Protein AF-A0A435SBE4-F1 (afdb_monomer_lite)

Structure (mmCIF, N/CA/C/O backbone):
data_AF-A0A435SBE4-F1
#
_entry.id   AF-A0A435SBE4-F1
#
loop_
_atom_site.group_PDB
_atom_site.id
_atom_site.type_symbol
_atom_site.label_atom_id
_atom_site.label_alt_id
_atom_site.label_comp_id
_atom_site.label_asym_id
_atom_site.label_entity_id
_atom_site.label_seq_id
_atom_site.pdbx_PDB_ins_code
_atom_site.Cartn_x
_atom_site.Cartn_y
_atom_site.Cartn_z
_atom_site.occupancy
_atom_site.B_iso_or_equiv
_atom_site.auth_seq_id
_atom_site.auth_comp_id
_atom_site.auth_asym_id
_atom_site.auth_atom_id
_atom_site.pdbx_PDB_model_num
ATOM 1 N N . MET A 1 1 ? 41.827 -5.731 -61.322 1.00 47.16 1 MET A N 1
ATOM 2 C CA . MET A 1 1 ? 41.276 -6.165 -60.020 1.00 47.16 1 MET A CA 1
ATOM 3 C C . MET A 1 1 ? 40.076 -5.298 -59.655 1.00 47.16 1 MET A C 1
ATOM 5 O O . MET A 1 1 ? 40.175 -4.078 -59.681 1.00 47.16 1 MET A O 1
ATOM 9 N N . CYS A 1 2 ? 38.930 -5.935 -59.411 1.00 50.53 2 CYS A N 1
ATOM 10 C CA . CYS A 1 2 ? 37.607 -5.326 -59.267 1.00 50.53 2 CYS A CA 1
ATOM 11 C C . CYS A 1 2 ? 37.414 -4.620 -57.915 1.00 50.53 2 CYS A C 1
ATOM 13 O O . CYS A 1 2 ? 36.863 -5.21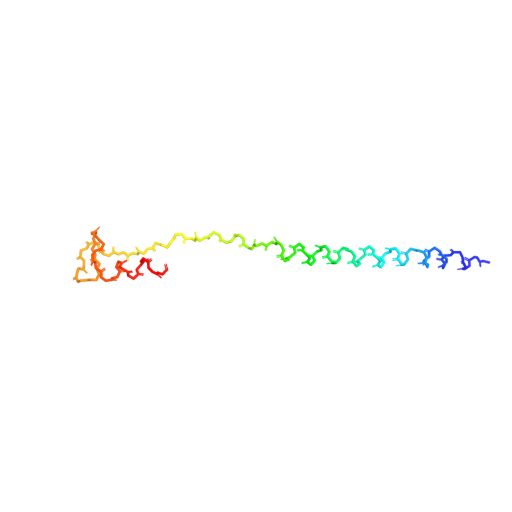0 -56.993 1.00 50.53 2 CYS A O 1
ATOM 15 N N . SER A 1 3 ? 37.830 -3.357 -57.799 1.00 57.16 3 SER A N 1
ATOM 16 C CA . SER A 1 3 ? 37.530 -2.548 -56.604 1.00 57.16 3 SER A CA 1
ATOM 17 C C . SER A 1 3 ? 36.161 -1.851 -56.680 1.00 57.16 3 SER A C 1
ATOM 19 O O . SER A 1 3 ? 35.548 -1.610 -55.653 1.00 57.16 3 SER A O 1
ATOM 21 N N . GLY A 1 4 ? 35.627 -1.591 -57.882 1.00 54.38 4 GLY A N 1
ATOM 22 C CA . GLY A 1 4 ? 34.409 -0.778 -58.062 1.00 54.38 4 GLY A CA 1
ATOM 23 C C . GLY A 1 4 ? 33.060 -1.500 -57.922 1.00 54.38 4 GLY A C 1
ATOM 24 O O . GLY A 1 4 ? 32.025 -0.842 -57.881 1.00 54.38 4 GLY A O 1
ATOM 25 N N . CYS A 1 5 ? 33.023 -2.838 -57.851 1.00 55.72 5 CYS A N 1
ATOM 26 C CA . CYS A 1 5 ? 31.750 -3.576 -57.749 1.00 55.72 5 CYS A CA 1
ATOM 27 C C . CYS A 1 5 ? 31.198 -3.656 -56.312 1.00 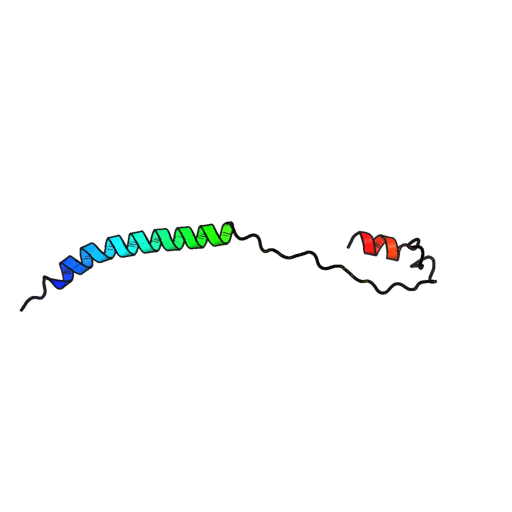55.72 5 CYS A C 1
ATOM 29 O O . CYS A 1 5 ? 29.983 -3.728 -56.137 1.00 55.72 5 CYS A O 1
ATOM 31 N N . LEU A 1 6 ? 32.047 -3.598 -55.275 1.00 53.91 6 LEU A N 1
ATOM 32 C CA . LEU A 1 6 ? 31.591 -3.613 -53.872 1.00 53.91 6 LEU A CA 1
ATOM 33 C C . LEU A 1 6 ? 31.035 -2.258 -53.391 1.00 53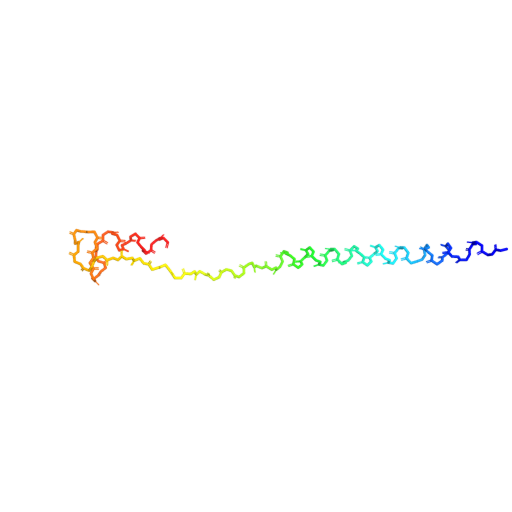.91 6 LEU A C 1
ATOM 35 O O . LEU A 1 6 ? 30.234 -2.225 -52.451 1.00 53.91 6 LEU A O 1
ATOM 39 N N . ASP A 1 7 ? 31.402 -1.157 -54.051 1.00 57.22 7 ASP A N 1
ATOM 40 C CA . ASP A 1 7 ? 30.967 0.197 -53.682 1.00 57.22 7 ASP A CA 1
ATOM 41 C C . ASP A 1 7 ? 29.526 0.500 -54.129 1.00 57.22 7 ASP A C 1
ATOM 43 O O . ASP A 1 7 ? 28.763 1.132 -53.392 1.00 57.22 7 ASP A O 1
ATOM 47 N N . GLY A 1 8 ? 29.106 -0.027 -55.286 1.00 54.75 8 GLY A N 1
ATOM 48 C CA . GLY A 1 8 ? 27.738 0.120 -55.802 1.00 54.75 8 GLY A CA 1
ATOM 49 C C . GLY A 1 8 ? 26.687 -0.619 -54.965 1.00 54.75 8 GLY A C 1
ATOM 50 O O . GLY A 1 8 ? 25.637 -0.060 -54.651 1.00 54.75 8 GLY A O 1
ATOM 51 N N . LEU A 1 9 ? 26.999 -1.841 -54.515 1.00 57.03 9 LEU A N 1
ATOM 52 C CA . LEU A 1 9 ? 26.163 -2.599 -53.571 1.00 57.03 9 LEU A CA 1
ATOM 53 C C . LEU A 1 9 ? 26.089 -1.911 -52.196 1.00 57.03 9 LEU A C 1
ATOM 55 O O . LEU A 1 9 ? 25.045 -1.915 -51.551 1.00 57.03 9 LEU A O 1
ATOM 59 N N . ASN A 1 10 ? 27.165 -1.256 -51.747 1.00 54.97 10 ASN A N 1
ATOM 60 C CA . ASN A 1 10 ? 27.147 -0.488 -50.501 1.00 54.97 10 ASN A CA 1
ATOM 61 C C . ASN A 1 10 ? 26.244 0.753 -50.594 1.00 54.97 10 ASN A C 1
ATOM 63 O O . ASN A 1 10 ? 25.527 1.054 -49.641 1.00 54.97 10 ASN A O 1
ATOM 67 N N . LEU A 1 11 ? 26.251 1.471 -51.720 1.00 56.00 11 LEU A N 1
ATOM 68 C CA . LEU A 1 11 ? 25.443 2.680 -51.930 1.00 56.00 11 LEU A CA 1
ATOM 69 C C . LEU A 1 11 ? 23.940 2.408 -52.044 1.00 56.00 11 LEU A C 1
ATOM 71 O O . LEU A 1 11 ? 23.163 3.286 -51.684 1.00 56.00 11 LEU A O 1
ATOM 75 N N . THR A 1 12 ? 23.522 1.219 -52.484 1.00 56.47 12 THR A N 1
ATOM 76 C CA . THR A 1 12 ? 22.103 0.816 -52.533 1.00 56.47 12 THR A CA 1
ATOM 77 C C . THR A 1 12 ? 21.627 0.195 -51.217 1.00 56.47 12 THR A C 1
ATOM 79 O O . THR A 1 12 ? 20.502 0.443 -50.781 1.00 56.47 12 THR A O 1
ATOM 82 N N . VAL A 1 13 ? 22.504 -0.521 -50.504 1.00 56.56 13 VAL A N 1
ATOM 83 C CA . VAL A 1 13 ? 22.202 -1.120 -49.191 1.00 56.56 13 VAL A CA 1
ATOM 84 C C . VAL A 1 13 ? 22.197 -0.077 -48.060 1.00 56.56 13 VAL A C 1
ATOM 86 O O . VAL A 1 13 ? 21.413 -0.197 -47.119 1.00 56.56 13 VAL A O 1
ATOM 89 N N . ARG A 1 14 ? 23.023 0.977 -48.135 1.00 57.34 14 ARG A N 1
ATOM 90 C CA . ARG A 1 14 ? 23.095 2.073 -47.140 1.00 57.34 14 ARG A CA 1
ATOM 91 C C . ARG A 1 14 ? 21.799 2.887 -46.966 1.00 57.34 14 ARG A C 1
ATOM 93 O O . ARG A 1 14 ? 21.429 3.105 -45.813 1.00 57.34 14 ARG A O 1
ATOM 100 N N . PRO A 1 15 ? 21.102 3.364 -48.016 1.00 59.81 15 PRO A N 1
ATOM 101 C CA . PRO A 1 15 ? 19.856 4.112 -47.865 1.00 59.81 15 PRO A CA 1
ATOM 102 C C . PRO A 1 15 ? 18.727 3.212 -47.362 1.00 59.81 15 PRO A C 1
ATOM 104 O O . PRO A 1 15 ? 17.994 3.630 -46.470 1.00 59.81 15 PRO A O 1
ATOM 107 N N . ALA A 1 16 ? 18.655 1.960 -47.830 1.00 63.09 16 ALA A N 1
ATOM 108 C CA . ALA A 1 16 ? 17.702 0.967 -47.335 1.00 63.09 16 ALA A CA 1
ATOM 109 C C . ALA A 1 16 ? 17.932 0.644 -45.847 1.00 63.09 16 ALA A C 1
ATOM 111 O O . ALA A 1 16 ? 16.987 0.667 -45.060 1.00 63.09 16 ALA A O 1
ATOM 112 N N . ARG A 1 17 ? 19.194 0.459 -45.421 1.00 68.69 17 ARG A N 1
ATOM 113 C CA . ARG A 1 17 ? 19.562 0.306 -44.000 1.00 68.69 17 ARG A CA 1
ATOM 114 C C . ARG A 1 17 ? 19.208 1.535 -43.170 1.00 68.69 17 ARG A C 1
ATOM 116 O O . ARG A 1 17 ? 18.661 1.382 -42.086 1.00 68.69 17 ARG A O 1
ATOM 123 N N . LYS A 1 18 ? 19.487 2.747 -43.662 1.00 68.88 18 LYS A N 1
ATOM 124 C CA . LYS A 1 18 ? 19.178 3.997 -42.944 1.00 68.88 18 LYS A CA 1
ATOM 125 C C . LYS A 1 18 ? 17.673 4.249 -42.832 1.00 68.88 18 LYS A C 1
ATOM 127 O O . LYS A 1 18 ? 17.225 4.713 -41.788 1.00 68.88 18 LYS A O 1
ATOM 132 N N . ALA A 1 19 ? 16.897 3.940 -43.870 1.00 74.56 19 ALA A N 1
ATOM 133 C CA . ALA A 1 19 ? 15.440 4.041 -43.846 1.00 74.56 19 ALA A CA 1
ATOM 134 C C . ALA A 1 19 ? 14.836 3.025 -42.869 1.00 74.56 19 ALA A C 1
ATOM 136 O O . ALA A 1 19 ? 14.060 3.405 -41.995 1.00 74.56 19 ALA A O 1
ATOM 137 N N . PHE A 1 20 ? 15.276 1.766 -42.940 1.00 77.44 20 PHE A N 1
ATOM 138 C CA . PHE A 1 20 ? 14.838 0.714 -42.026 1.00 77.44 20 PHE A CA 1
ATOM 139 C C . PHE A 1 20 ? 15.192 1.034 -40.569 1.00 77.44 20 PHE A C 1
ATOM 141 O O . PHE A 1 20 ? 14.358 0.902 -39.681 1.00 77.44 20 PHE A O 1
ATOM 148 N N . GLN A 1 21 ? 16.399 1.547 -40.321 1.00 82.00 21 GLN A N 1
ATOM 149 C CA . GLN A 1 21 ? 16.841 1.946 -38.987 1.00 82.00 21 GLN A CA 1
ATOM 150 C C . GLN A 1 21 ? 16.024 3.122 -38.429 1.00 82.00 21 GLN A C 1
ATOM 152 O O . GLN A 1 21 ? 15.682 3.114 -37.252 1.00 82.00 21 GLN A O 1
ATOM 157 N N . ARG A 1 22 ? 15.655 4.110 -39.256 1.00 82.44 22 ARG A N 1
ATOM 158 C CA . ARG A 1 22 ? 14.782 5.224 -38.837 1.00 82.44 22 A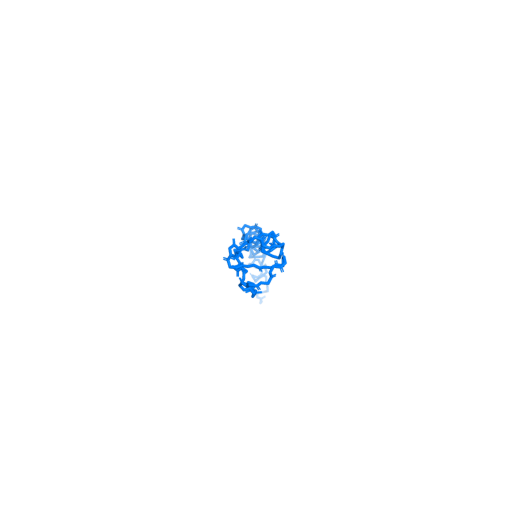RG A CA 1
ATOM 159 C C . ARG A 1 22 ? 13.369 4.756 -38.501 1.00 82.44 22 ARG A C 1
ATOM 161 O O . ARG A 1 22 ? 12.825 5.189 -37.492 1.00 82.44 22 ARG A O 1
ATOM 168 N N . VAL A 1 23 ? 12.806 3.858 -39.309 1.00 85.62 23 VAL A N 1
ATOM 169 C CA . VAL A 1 23 ? 11.489 3.257 -39.044 1.00 85.62 23 VAL A CA 1
ATOM 170 C C . VAL A 1 23 ? 11.530 2.422 -37.767 1.00 85.62 23 VAL A C 1
ATOM 172 O O . VAL A 1 23 ? 10.658 2.575 -36.920 1.00 85.62 23 VAL A O 1
ATOM 175 N N . ALA A 1 24 ? 12.566 1.602 -37.578 1.00 86.19 24 ALA A N 1
ATOM 176 C CA . ALA A 1 24 ? 12.731 0.787 -36.377 1.00 86.19 24 ALA A CA 1
ATOM 177 C C . ALA A 1 24 ? 12.890 1.641 -35.106 1.00 86.19 24 ALA A C 1
ATOM 179 O O . ALA A 1 24 ? 12.257 1.348 -34.096 1.00 86.19 24 ALA A O 1
ATOM 180 N N . ILE A 1 25 ? 13.672 2.727 -35.159 1.00 88.44 25 ILE A N 1
ATOM 181 C CA . ILE A 1 25 ? 13.812 3.674 -34.038 1.00 88.44 25 ILE A CA 1
ATOM 182 C C . ILE A 1 25 ? 12.487 4.394 -33.766 1.00 88.44 25 ILE A C 1
ATOM 184 O O . ILE A 1 25 ? 12.089 4.513 -32.610 1.00 88.44 25 ILE A O 1
ATOM 188 N N . GLY A 1 26 ? 11.781 4.836 -34.811 1.00 86.94 26 GLY A N 1
ATOM 189 C CA . GLY A 1 26 ? 10.464 5.461 -34.677 1.00 86.94 26 GLY A CA 1
ATOM 190 C C . GLY A 1 26 ? 9.436 4.522 -34.043 1.00 86.94 26 GLY A C 1
ATOM 191 O O . GLY A 1 26 ? 8.729 4.920 -33.124 1.00 86.94 26 GLY A O 1
ATOM 192 N N . MET A 1 27 ? 9.410 3.257 -34.468 1.00 86.81 27 MET A N 1
ATOM 193 C CA . MET A 1 27 ? 8.543 2.219 -33.904 1.00 86.81 27 MET A CA 1
ATOM 194 C C . MET A 1 27 ? 8.897 1.881 -32.453 1.00 86.81 27 MET A C 1
ATOM 196 O O . MET A 1 27 ? 7.996 1.732 -31.635 1.00 86.81 27 MET A O 1
ATOM 200 N N . ALA A 1 28 ? 10.184 1.796 -32.108 1.00 86.44 28 ALA A N 1
ATOM 201 C CA . ALA A 1 28 ? 10.620 1.556 -30.733 1.00 86.44 28 ALA A CA 1
ATOM 202 C C . ALA A 1 28 ? 10.283 2.740 -29.807 1.00 86.44 28 ALA A C 1
ATOM 204 O O . ALA A 1 28 ? 9.811 2.533 -28.691 1.00 86.44 28 ALA A O 1
ATOM 205 N N . GLY A 1 29 ? 10.465 3.976 -30.283 1.00 86.69 29 GLY A N 1
ATOM 206 C CA . GLY A 1 29 ? 10.055 5.182 -29.561 1.00 86.69 29 GLY A CA 1
ATOM 207 C C . GLY A 1 29 ? 8.537 5.267 -29.379 1.00 86.69 29 GLY A C 1
ATOM 208 O O . GLY A 1 29 ? 8.069 5.569 -28.286 1.00 86.69 29 GLY A O 1
ATOM 209 N N . LEU A 1 30 ? 7.763 4.930 -30.415 1.00 85.31 30 LEU A N 1
ATOM 210 C CA . LEU A 1 30 ? 6.301 4.882 -30.345 1.00 85.31 30 LEU A CA 1
ATOM 211 C C . LEU A 1 30 ? 5.811 3.788 -29.387 1.00 85.31 30 LEU A C 1
ATOM 213 O O . LEU A 1 30 ? 4.902 4.034 -28.600 1.00 85.31 30 LEU A O 1
ATOM 217 N N . ALA A 1 31 ? 6.436 2.608 -29.403 1.00 83.31 31 ALA A N 1
ATOM 218 C CA . ALA A 1 31 ? 6.137 1.544 -28.451 1.00 83.31 31 ALA A CA 1
ATOM 219 C C . ALA A 1 31 ? 6.396 2.006 -27.008 1.00 83.31 31 ALA A C 1
ATOM 221 O O . ALA A 1 31 ? 5.541 1.814 -26.154 1.00 83.31 31 ALA A O 1
ATOM 222 N N . LEU A 1 32 ? 7.509 2.695 -26.738 1.00 81.56 32 LEU A N 1
ATOM 223 C CA . LEU A 1 32 ? 7.813 3.201 -25.395 1.00 81.56 32 LEU A CA 1
ATOM 224 C C . LEU A 1 32 ? 6.774 4.217 -24.882 1.00 81.56 32 LEU A C 1
ATOM 226 O O . LEU A 1 32 ? 6.490 4.238 -23.690 1.00 81.56 32 LEU A O 1
ATOM 230 N N . LEU A 1 33 ? 6.180 5.025 -25.768 1.00 79.31 33 LEU A N 1
ATOM 231 C CA . LEU A 1 33 ? 5.112 5.971 -25.410 1.00 79.31 33 LEU A CA 1
ATOM 232 C C . LEU A 1 33 ? 3.747 5.293 -25.200 1.00 79.31 33 LEU A C 1
ATOM 234 O O . LEU A 1 33 ? 2.906 5.826 -24.482 1.00 79.31 33 LEU A O 1
ATOM 238 N N . LEU A 1 34 ? 3.518 4.140 -25.834 1.00 76.00 34 LEU A N 1
ATOM 239 C CA . LEU A 1 34 ? 2.255 3.395 -25.781 1.00 76.00 34 LEU A CA 1
ATOM 240 C C . LEU A 1 34 ? 2.230 2.294 -24.714 1.00 76.00 34 LEU A C 1
ATOM 242 O O . LEU A 1 34 ? 1.192 1.662 -24.540 1.00 76.00 34 LEU A O 1
ATOM 246 N N . PHE A 1 35 ? 3.337 2.049 -24.012 1.00 75.56 35 PHE A N 1
ATOM 247 C CA . PHE A 1 35 ? 3.385 1.155 -22.857 1.00 75.56 35 PHE A CA 1
ATOM 248 C C . PHE A 1 35 ? 3.090 1.960 -21.581 1.00 75.56 35 PHE A C 1
ATOM 250 O O . PHE A 1 35 ? 4.018 2.514 -20.985 1.00 75.56 35 PHE A O 1
ATOM 257 N N . PRO A 1 36 ? 1.831 2.043 -21.107 1.00 67.31 36 PRO A N 1
ATOM 258 C CA . PRO A 1 36 ? 1.610 2.457 -19.734 1.00 67.31 36 PRO A CA 1
ATOM 259 C C . PRO A 1 36 ? 2.294 1.431 -18.825 1.00 67.31 36 PRO A C 1
ATOM 261 O O . PRO A 1 36 ? 2.138 0.219 -18.995 1.00 67.31 36 PRO A O 1
ATOM 264 N N . ALA A 1 37 ? 3.070 1.908 -17.854 1.00 69.50 37 ALA A N 1
ATOM 265 C CA . ALA A 1 37 ? 3.549 1.059 -16.778 1.00 69.50 37 ALA A CA 1
ATOM 266 C C . ALA A 1 37 ? 2.322 0.558 -16.003 1.00 69.50 37 ALA A C 1
ATOM 268 O O . ALA A 1 37 ? 1.701 1.315 -15.259 1.00 69.50 37 ALA A O 1
ATOM 269 N N . VAL A 1 38 ? 1.941 -0.706 -16.201 1.00 66.81 38 VAL A N 1
ATOM 270 C CA . VAL A 1 38 ? 0.900 -1.371 -15.405 1.00 66.81 38 VAL A CA 1
ATOM 271 C C . VAL A 1 38 ? 1.477 -1.626 -14.013 1.00 66.81 38 VAL A C 1
ATOM 273 O O . VAL A 1 38 ? 1.948 -2.712 -13.684 1.00 66.81 38 VAL A O 1
ATOM 276 N N . ALA A 1 39 ? 1.502 -0.579 -13.195 1.00 73.50 39 ALA A N 1
ATOM 277 C CA . ALA A 1 39 ? 1.693 -0.693 -11.764 1.00 73.50 39 ALA A CA 1
ATOM 278 C C . ALA A 1 39 ? 0.305 -0.850 -11.141 1.00 73.50 39 ALA A C 1
ATOM 280 O O . ALA A 1 39 ? -0.465 0.104 -11.062 1.00 73.50 39 ALA A O 1
ATOM 281 N N . ASN A 1 40 ? -0.036 -2.072 -10.732 1.00 79.19 40 ASN A N 1
ATOM 282 C CA . ASN A 1 40 ? -1.228 -2.287 -9.919 1.00 79.19 40 ASN A CA 1
ATOM 283 C C . ASN A 1 40 ? -1.030 -1.589 -8.568 1.00 79.19 40 ASN A C 1
ATOM 285 O O . ASN A 1 40 ? 0.026 -1.747 -7.944 1.00 79.19 40 ASN A O 1
ATOM 289 N N . ALA A 1 41 ? -2.039 -0.841 -8.118 1.00 79.69 41 ALA A N 1
ATOM 290 C CA . ALA A 1 41 ? -2.059 -0.314 -6.762 1.00 79.69 41 ALA A CA 1
ATOM 291 C C . ALA A 1 41 ? -1.988 -1.496 -5.786 1.00 79.69 41 ALA A C 1
ATOM 293 O O . ALA A 1 41 ? -2.773 -2.442 -5.877 1.00 79.69 41 ALA A O 1
ATOM 294 N N . ARG A 1 42 ? -0.991 -1.484 -4.902 1.00 84.12 42 ARG A N 1
ATOM 295 C CA . ARG A 1 42 ? -0.863 -2.500 -3.856 1.00 84.12 42 ARG A CA 1
ATOM 296 C C . ARG A 1 42 ? -1.812 -2.132 -2.726 1.00 84.12 42 ARG A C 1
ATOM 298 O O . ARG A 1 42 ? -1.907 -0.965 -2.369 1.00 84.12 42 ARG A O 1
ATOM 305 N N . GLU A 1 43 ? -2.482 -3.131 -2.167 1.00 89.19 43 GLU A N 1
ATOM 306 C CA . GLU A 1 43 ? -3.293 -2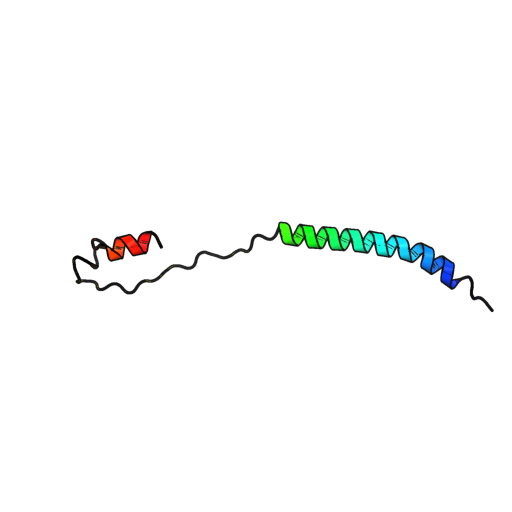.952 -0.966 1.00 89.19 43 GLU A CA 1
ATOM 307 C C . GLU A 1 43 ? -2.391 -2.521 0.202 1.00 89.19 43 GLU A C 1
ATOM 309 O O . GLU A 1 43 ? -1.415 -3.206 0.529 1.00 89.19 43 GLU A O 1
ATOM 314 N N . LEU A 1 44 ? -2.703 -1.378 0.815 1.00 89.81 44 LEU A N 1
ATOM 315 C CA . LEU A 1 44 ? -2.017 -0.889 2.004 1.00 89.81 44 LEU A CA 1
ATOM 316 C C . LEU A 1 44 ? -2.613 -1.570 3.240 1.00 89.81 44 LEU A C 1
ATOM 318 O O . LEU A 1 44 ? -3.792 -1.417 3.541 1.00 89.81 44 LEU A O 1
ATOM 322 N N . ARG A 1 45 ? -1.787 -2.325 3.971 1.00 91.88 45 ARG A N 1
ATOM 323 C CA . ARG A 1 45 ? -2.173 -2.951 5.242 1.00 91.88 45 ARG A CA 1
ATOM 324 C C . ARG A 1 45 ? -1.529 -2.195 6.388 1.00 91.88 45 ARG A C 1
ATOM 326 O O . ARG A 1 45 ? -0.305 -2.116 6.461 1.00 91.88 45 ARG A O 1
ATOM 333 N N . VAL A 1 46 ? -2.359 -1.673 7.281 1.00 91.62 46 VAL A N 1
ATOM 334 C CA . VAL A 1 46 ? -1.927 -0.900 8.446 1.00 91.62 46 VAL A CA 1
ATOM 335 C C . VAL A 1 46 ? -2.201 -1.715 9.704 1.00 91.62 46 VAL A C 1
ATOM 337 O O . VAL A 1 46 ? -3.282 -2.279 9.865 1.00 91.62 46 VAL A O 1
ATOM 340 N N . CYS A 1 47 ? -1.221 -1.790 10.602 1.00 94.06 47 CYS A N 1
ATOM 341 C CA . CYS A 1 47 ? -1.444 -2.323 11.941 1.00 94.06 47 CYS A CA 1
ATOM 342 C C . CYS A 1 47 ? -2.260 -1.298 12.736 1.00 94.06 47 CYS A C 1
ATOM 344 O O . CYS A 1 47 ? -1.763 -0.206 12.997 1.00 94.06 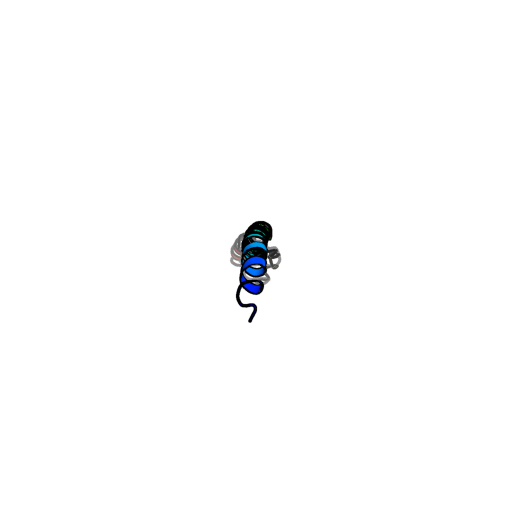47 CYS A O 1
ATOM 346 N N . ALA A 1 48 ? -3.487 -1.647 13.117 1.00 96.12 48 ALA A N 1
ATOM 347 C CA . ALA A 1 48 ? -4.349 -0.816 13.952 1.00 96.12 48 ALA A CA 1
ATOM 348 C C . ALA A 1 48 ? -4.681 -1.557 15.250 1.00 96.12 48 ALA A C 1
ATOM 350 O O . ALA A 1 48 ? -4.990 -2.752 15.224 1.00 96.12 48 ALA A O 1
ATOM 351 N N . ASP A 1 49 ? -4.617 -0.854 16.379 1.00 97.38 49 ASP A N 1
ATOM 352 C CA . ASP A 1 49 ? -5.040 -1.407 17.662 1.00 97.38 49 ASP A CA 1
ATOM 353 C C . ASP A 1 49 ? -6.583 -1.477 17.698 1.00 97.38 49 ASP A C 1
ATOM 355 O O . ASP A 1 49 ? -7.259 -0.477 17.429 1.00 97.38 49 ASP A O 1
ATOM 359 N N . PRO A 1 50 ? -7.187 -2.643 17.997 1.00 97.44 50 PRO A N 1
ATOM 360 C CA . PRO A 1 50 ? -8.639 -2.791 17.995 1.00 97.44 50 PRO A CA 1
ATOM 361 C C . PRO A 1 50 ? -9.353 -2.024 19.120 1.00 97.44 50 PRO A C 1
ATOM 363 O O . PRO A 1 50 ? -10.576 -1.871 19.034 1.00 97.44 50 PRO A O 1
ATOM 366 N N . ASN A 1 51 ? -8.656 -1.554 20.160 1.00 97.75 51 ASN A N 1
ATOM 367 C CA . ASN A 1 51 ? -9.272 -0.891 21.311 1.00 97.75 51 ASN A CA 1
ATOM 368 C C . ASN A 1 51 ? -8.416 0.262 21.868 1.00 97.75 51 ASN A C 1
ATOM 370 O O . ASN A 1 51 ? -8.102 0.295 23.059 1.00 97.75 51 ASN A O 1
ATOM 374 N N . ASN A 1 52 ? -8.076 1.231 21.016 1.00 97.69 52 ASN A N 1
ATOM 375 C CA . ASN A 1 52 ? -7.249 2.379 21.389 1.00 97.69 52 ASN A CA 1
ATOM 376 C C . ASN A 1 52 ? -7.890 3.715 20.982 1.00 97.69 52 ASN A C 1
ATOM 378 O O . ASN A 1 52 ? -7.311 4.533 20.265 1.00 97.69 52 ASN A O 1
ATOM 382 N N . MET A 1 53 ? -9.129 3.950 21.416 1.00 97.62 53 MET A N 1
ATOM 383 C CA . MET A 1 53 ? -9.796 5.231 21.168 1.00 97.62 53 MET A CA 1
ATOM 384 C C . MET A 1 53 ? -9.054 6.387 21.864 1.00 97.62 53 MET A C 1
ATOM 386 O O . MET A 1 53 ? -8.582 6.212 22.988 1.00 97.62 53 MET A O 1
ATOM 390 N N . PRO A 1 54 ? -8.978 7.586 21.252 1.00 97.44 54 PRO A N 1
ATOM 391 C CA . PRO A 1 54 ? -9.635 8.022 20.009 1.00 97.44 54 PRO A CA 1
ATOM 392 C C . PRO A 1 54 ? -8.843 7.737 18.715 1.00 97.44 54 PRO A C 1
ATOM 394 O O . PRO A 1 54 ? -9.237 8.205 17.646 1.00 97.44 54 PRO A O 1
ATOM 397 N N . PHE A 1 55 ? -7.728 7.013 18.802 1.00 98.12 55 PHE A N 1
ATOM 398 C CA . PHE A 1 55 ? -6.791 6.794 17.700 1.00 98.12 55 PHE A CA 1
ATOM 399 C C . PHE A 1 55 ? -7.319 5.761 16.708 1.00 98.12 55 PHE A C 1
ATOM 401 O O . PHE A 1 55 ? -7.525 6.082 15.537 1.00 98.12 55 PHE A O 1
ATOM 408 N N . SER A 1 56 ? -7.623 4.557 17.189 1.00 98.06 56 SER A N 1
ATOM 409 C CA . SER A 1 56 ? -8.149 3.458 16.381 1.00 98.06 56 SER A CA 1
ATOM 410 C C . SER A 1 56 ? -9.059 2.535 17.190 1.00 98.06 56 SER A C 1
ATOM 412 O O . SER A 1 56 ? -8.971 2.442 18.416 1.00 98.06 56 SER A O 1
ATOM 414 N N . ASN A 1 57 ? -9.989 1.871 16.506 1.00 97.69 57 ASN A N 1
ATOM 415 C CA . ASN A 1 57 ? -10.725 0.745 17.069 1.00 97.69 57 ASN A CA 1
ATOM 416 C C . ASN A 1 57 ? -11.138 -0.254 15.978 1.00 97.69 57 ASN A C 1
ATOM 418 O O . ASN A 1 57 ? -11.077 0.043 14.783 1.00 97.69 57 ASN A O 1
ATOM 422 N N . ALA A 1 58 ? -11.613 -1.432 16.390 1.00 97.44 58 ALA A N 1
ATOM 423 C CA . ALA A 1 58 ? -12.099 -2.472 15.478 1.00 97.44 58 ALA A CA 1
ATOM 424 C C . ALA A 1 58 ? -13.322 -2.038 14.640 1.00 97.44 58 ALA A C 1
ATOM 426 O O . ALA A 1 58 ? -13.611 -2.651 13.617 1.00 97.44 58 ALA A O 1
ATOM 427 N N . ALA A 1 59 ? -14.031 -0.983 15.060 1.00 97.12 59 ALA A N 1
ATOM 428 C CA . ALA A 1 59 ? -15.161 -0.402 14.338 1.00 97.12 59 ALA A CA 1
ATOM 429 C C . ALA A 1 59 ? -14.755 0.696 13.330 1.00 97.12 59 ALA A C 1
ATOM 431 O O . ALA A 1 59 ? -15.632 1.266 12.683 1.00 97.12 59 ALA A O 1
ATOM 432 N N . GLY A 1 60 ? -13.462 1.022 13.199 1.00 96.50 60 GLY A N 1
ATOM 433 C CA . GLY A 1 60 ? -12.965 2.018 12.243 1.00 96.50 60 GLY A CA 1
ATOM 434 C C . GLY A 1 60 ? -13.269 3.479 12.602 1.00 96.50 60 GLY A C 1
ATOM 435 O O . GLY A 1 60 ? -13.258 4.345 11.733 1.00 96.50 60 GLY A O 1
ATOM 436 N N . GLN A 1 61 ? -13.589 3.782 13.860 1.00 97.81 61 GLN A N 1
ATOM 437 C CA . GLN A 1 61 ? -14.106 5.097 14.266 1.00 97.81 61 GLN A CA 1
ATOM 438 C C . GLN A 1 61 ? -13.016 6.092 14.685 1.00 97.81 61 GLN A C 1
ATOM 440 O O . GLN A 1 61 ? -13.307 7.286 14.822 1.00 97.81 61 GLN A O 1
ATOM 445 N N . GLY A 1 62 ? -11.791 5.614 14.914 1.00 97.62 62 GLY A N 1
ATOM 446 C CA . GLY A 1 62 ? -10.673 6.444 15.341 1.00 97.62 62 GLY A CA 1
ATOM 447 C C . GLY A 1 62 ? -10.109 7.305 14.211 1.00 97.62 62 GLY A C 1
ATOM 448 O O . GLY A 1 62 ? -10.359 7.066 13.027 1.00 97.62 62 GLY A O 1
ATOM 449 N N . PHE A 1 63 ? -9.357 8.350 14.552 1.00 97.50 63 PHE A N 1
ATOM 450 C CA . PHE A 1 63 ? -8.821 9.244 13.523 1.00 97.50 63 PHE A CA 1
ATOM 451 C C . PHE A 1 63 ? -7.718 8.589 12.672 1.00 97.50 63 PHE A C 1
ATOM 453 O O . PHE A 1 63 ? -7.600 8.919 11.496 1.00 97.50 63 PHE A O 1
ATOM 460 N N . GLU A 1 64 ? -6.959 7.629 13.211 1.00 97.44 64 GLU A N 1
ATOM 461 C CA . GLU A 1 64 ? -5.954 6.871 12.451 1.00 97.44 64 GLU A CA 1
ATOM 462 C C . GLU A 1 64 ? -6.610 5.945 11.421 1.00 97.44 64 GLU A C 1
ATOM 464 O O . GLU A 1 64 ? -6.074 5.778 10.328 1.00 97.44 64 GLU A O 1
ATOM 469 N N . ASN A 1 65 ? -7.807 5.415 11.716 1.00 96.88 65 ASN A N 1
ATOM 470 C CA . ASN A 1 65 ? -8.590 4.662 10.733 1.00 96.88 65 ASN A CA 1
ATOM 471 C C . ASN A 1 65 ? -8.935 5.537 9.517 1.00 96.88 65 ASN A C 1
ATOM 473 O O . ASN A 1 65 ? -8.755 5.105 8.385 1.00 96.88 65 ASN A O 1
ATOM 477 N N . ARG A 1 66 ? -9.349 6.791 9.747 1.00 95.94 66 ARG A N 1
ATOM 478 C CA . ARG A 1 66 ? -9.677 7.749 8.673 1.00 95.94 66 ARG A CA 1
ATOM 479 C C . ARG A 1 66 ? -8.455 8.162 7.860 1.00 95.94 66 ARG A C 1
ATOM 481 O O . ARG A 1 66 ? -8.572 8.394 6.664 1.00 95.94 66 ARG A O 1
ATOM 488 N N . ILE A 1 67 ? -7.289 8.270 8.500 1.00 95.88 67 ILE A N 1
ATOM 489 C CA . ILE A 1 67 ? -6.033 8.543 7.792 1.00 95.88 67 ILE A CA 1
ATOM 490 C C . ILE A 1 67 ? -5.707 7.373 6.864 1.00 95.88 67 ILE A C 1
ATOM 492 O O . ILE A 1 67 ? -5.392 7.614 5.707 1.00 95.88 67 ILE A O 1
ATOM 496 N N . ALA A 1 68 ? -5.844 6.129 7.332 1.00 94.94 68 ALA A N 1
ATOM 497 C CA . ALA A 1 68 ? -5.558 4.935 6.536 1.00 94.94 68 ALA A CA 1
ATOM 498 C C . ALA A 1 68 ? -6.419 4.804 5.261 1.00 94.94 68 ALA A C 1
ATOM 500 O O . ALA A 1 68 ? -6.009 4.115 4.334 1.00 94.94 68 ALA A O 1
ATOM 501 N N . GLU A 1 69 ? -7.578 5.466 5.192 1.00 93.44 69 GLU A N 1
ATOM 502 C CA . GLU A 1 69 ? -8.453 5.483 4.008 1.00 93.44 69 GLU A CA 1
ATOM 503 C C . GLU A 1 69 ? -8.000 6.463 2.913 1.00 93.44 69 GLU A C 1
ATOM 505 O O . GLU A 1 69 ? -8.465 6.363 1.777 1.00 93.44 69 GLU A O 1
ATOM 510 N N . ILE A 1 70 ? -7.133 7.428 3.239 1.00 92.62 70 ILE A N 1
ATOM 511 C CA . ILE A 1 70 ? -6.732 8.511 2.322 1.00 92.62 70 ILE A CA 1
ATOM 512 C C . ILE A 1 70 ? -5.259 8.454 1.897 1.00 92.62 70 ILE A C 1
ATOM 514 O O . ILE A 1 70 ? -4.820 9.336 1.154 1.00 92.62 70 ILE A O 1
ATOM 518 N N . VAL A 1 71 ? -4.502 7.464 2.381 1.00 84.25 71 VAL A N 1
ATOM 519 C CA . VAL A 1 71 ? -3.102 7.205 1.988 1.00 84.25 71 VAL A CA 1
ATOM 520 C C . VAL A 1 71 ? -2.968 6.123 0.929 1.00 84.25 71 VAL A C 1
ATOM 522 O O . VAL A 1 71 ? -3.802 5.195 0.895 1.00 84.25 71 VAL A O 1
#

pLDDT: mean 80.59, std 15.91, range [47.16, 98.12]

Radius of gyration: 31.53 Å; chains: 1; bounding box: 56×15×81 Å

Sequence (71 aa):
MCSGCLDGLNLTVRPARKAFQRVAIGMAGLALLLFPAVANARELRVCADPNNMPFSNAAGQGFENRIAEIV

Foldseek 3Di:
DDPPPVVVVCVVVVVVVVVVVVVVVVVVVVVVVVDDPPDDDDDDDDDFDQDDPCQDHVVLNHPVSVVSVVD

Secondary structure (DSSP, 8-state):
---SHHHHHHHHHHHHHHHHHHHHHHHHHHHHHH-----PPPPP-----TEETTTEETTS-SHHHHHHTT-